Protein AF-A0A6M3KXQ8-F1 (afdb_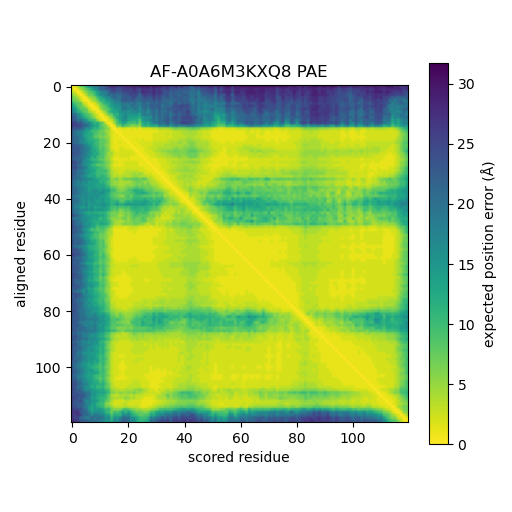monomer)

pLDDT: mean 81.86, std 18.47, range [32.66, 98.31]

Sequence (120 aa):
METRIYEVVVEPGKEICDFCSSRDIEWQYPADDGLIEDTWPPNLIRESIGDWAACEVCSELIETNKRFDLMLRSAESNLKSSPEYTFAMAGFVADEVCKVHKVFWEKKKGSRIKIERRKI

Foldseek 3Di:
DDDDQDDPDDDPPQDAQPQQRHSQWWWKWFWPKDWLAPAPPHPDIDIDHTIGTHHPVLQVCVVVVVLVVSLLNSLVSVCVVDVPDDPVCSVVSSVNSVSVVVRCVVTTDDHIDTDDDDDD

Radius of gyration: 14.88 Å; Cα contacts (8 Å, |Δi|>4): 164; chains: 1; bounding box: 31×31×48 Å

Mean predicted aligned error: 7.61 Å

Nearest PDB structures (foldseek):
  9ewh-assembly4_D  TM=2.946E-01  e=4.053E+00  Severe acute respiratory syndrome coronavirus 2

Organism: NCBI:txid1070528

Structure (mmCIF, N/CA/C/O backbone):
data_AF-A0A6M3KXQ8-F1
#
_entry.id   AF-A0A6M3KXQ8-F1
#
loop_
_atom_site.group_PDB
_atom_site.id
_atom_site.type_symbol
_atom_site.label_atom_id
_atom_site.label_alt_id
_atom_site.label_comp_id
_atom_site.label_asym_id
_atom_site.label_entity_id
_atom_site.label_seq_id
_atom_site.pdbx_PDB_ins_code
_atom_site.Cartn_x
_atom_site.Cartn_y
_atom_site.Cartn_z
_atom_site.occupancy
_atom_site.B_iso_or_equiv
_atom_site.auth_seq_id
_atom_site.auth_comp_id
_atom_site.auth_asym_id
_atom_site.auth_atom_id
_atom_site.pdbx_PDB_model_num
ATOM 1 N N . MET A 1 1 ? -11.877 -16.248 -30.347 1.00 37.34 1 MET A N 1
ATOM 2 C CA . MET A 1 1 ? -10.841 -16.143 -29.301 1.00 37.34 1 MET A CA 1
ATOM 3 C C . MET A 1 1 ? -11.565 -16.201 -27.974 1.00 37.34 1 MET A C 1
ATOM 5 O O . MET A 1 1 ? -12.274 -15.260 -27.660 1.00 37.34 1 MET A O 1
ATOM 9 N N . GLU A 1 2 ? -11.500 -17.332 -27.278 1.00 37.09 2 GLU A N 1
ATOM 10 C CA . GLU A 1 2 ? -12.118 -17.486 -25.956 1.00 37.09 2 GLU A CA 1
ATOM 11 C C . GLU A 1 2 ? -11.191 -16.879 -24.902 1.00 37.09 2 GLU A C 1
ATOM 13 O O . GLU A 1 2 ? -10.046 -17.306 -24.743 1.00 37.09 2 GLU A O 1
ATOM 18 N N . THR A 1 3 ? -11.675 -15.848 -24.217 1.00 32.66 3 THR A N 1
ATOM 19 C CA . THR A 1 3 ? -10.982 -15.192 -23.110 1.00 32.66 3 THR A CA 1
ATOM 20 C C . THR A 1 3 ? -10.963 -16.148 -21.919 1.00 32.66 3 THR A C 1
ATOM 22 O O . THR A 1 3 ? -11.995 -16.388 -21.297 1.00 32.66 3 THR A O 1
ATOM 25 N N . ARG A 1 4 ? -9.800 -16.726 -21.598 1.00 36.75 4 ARG A N 1
ATOM 26 C CA . ARG A 1 4 ? -9.617 -17.445 -20.331 1.00 36.75 4 ARG A CA 1
ATOM 27 C C . ARG A 1 4 ? -9.438 -16.417 -19.222 1.00 36.75 4 ARG A C 1
ATOM 29 O O . ARG A 1 4 ? -8.386 -15.794 -19.118 1.00 36.75 4 ARG A O 1
ATOM 36 N N . ILE A 1 5 ? -10.485 -16.236 -18.428 1.00 42.12 5 ILE A N 1
ATOM 37 C CA . ILE A 1 5 ? -10.435 -15.505 -17.165 1.00 42.12 5 ILE A CA 1
ATOM 38 C C . ILE A 1 5 ? -9.725 -16.432 -16.173 1.00 42.12 5 ILE A C 1
ATOM 40 O O . ILE A 1 5 ? -10.212 -17.526 -15.891 1.00 42.12 5 ILE A O 1
ATOM 44 N N . TYR A 1 6 ? -8.537 -16.044 -15.714 1.00 38.44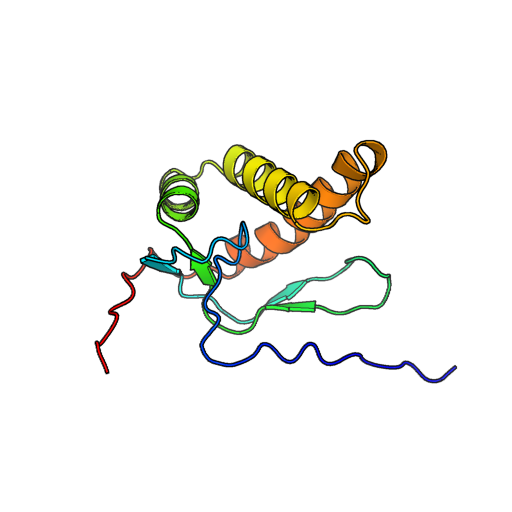 6 TYR A N 1
ATOM 45 C CA . TYR A 1 6 ? -7.839 -16.754 -14.645 1.00 38.44 6 TYR A CA 1
ATOM 46 C C . TYR A 1 6 ? -8.318 -16.178 -13.315 1.00 38.44 6 TYR A C 1
ATOM 48 O O . TYR A 1 6 ? -7.983 -15.049 -12.969 1.00 38.44 6 TYR A O 1
ATOM 56 N N . GLU A 1 7 ? -9.123 -16.945 -12.589 1.00 37.94 7 GLU A N 1
ATOM 57 C CA . GLU A 1 7 ? -9.513 -16.616 -11.222 1.00 37.94 7 GLU A CA 1
ATOM 58 C C . GLU A 1 7 ? -8.307 -16.866 -10.303 1.00 37.94 7 GLU A C 1
ATOM 60 O O . GLU A 1 7 ? -7.844 -17.999 -10.147 1.00 37.94 7 GLU A O 1
ATOM 65 N N . VAL A 1 8 ? -7.736 -15.799 -9.739 1.00 40.25 8 VAL A N 1
ATOM 66 C CA . VAL A 1 8 ? -6.662 -15.907 -8.744 1.00 40.25 8 VAL A CA 1
ATOM 67 C C . VAL A 1 8 ? -7.310 -16.248 -7.405 1.00 40.25 8 VAL A C 1
ATOM 69 O O . VAL A 1 8 ? -7.747 -15.368 -6.670 1.00 40.25 8 VAL A O 1
ATOM 72 N N . VAL A 1 9 ? -7.398 -17.541 -7.093 1.00 36.34 9 VAL A N 1
ATOM 73 C CA . VAL A 1 9 ? -7.907 -18.014 -5.799 1.00 36.34 9 VAL A CA 1
ATOM 74 C C . VAL A 1 9 ? -6.823 -17.807 -4.735 1.00 36.34 9 VAL A C 1
ATOM 76 O O . VAL A 1 9 ? -5.826 -18.530 -4.702 1.00 36.34 9 VAL A O 1
ATOM 79 N N . VAL A 1 10 ? -6.992 -16.804 -3.869 1.00 40.81 10 VAL A N 1
ATOM 80 C CA . VAL A 1 10 ? -6.110 -16.575 -2.712 1.00 40.81 10 VAL A CA 1
ATOM 81 C C . VAL A 1 10 ? -6.524 -17.534 -1.589 1.00 40.81 10 VAL A C 1
ATOM 83 O O . VAL A 1 10 ? -7.664 -17.508 -1.132 1.00 40.81 10 VAL A O 1
ATOM 86 N N . GLU A 1 11 ? -5.623 -18.422 -1.158 1.00 36.31 11 GLU A N 1
ATOM 87 C CA . GLU A 1 11 ? -5.919 -19.394 -0.095 1.00 36.31 11 GLU A CA 1
ATOM 88 C C . GLU A 1 11 ? -6.215 -18.699 1.255 1.00 36.31 11 GLU A C 1
ATOM 90 O O . GLU A 1 11 ? -5.426 -17.848 1.688 1.00 36.31 11 GLU A O 1
ATOM 95 N N . PRO A 1 12 ? -7.289 -19.090 1.974 1.00 35.12 12 PRO A N 1
ATOM 96 C CA . PRO A 1 12 ? -7.597 -18.535 3.287 1.00 35.12 12 PRO A CA 1
ATOM 97 C C . PRO A 1 12 ? -6.466 -18.812 4.291 1.00 35.12 12 PRO A C 1
ATOM 99 O O . PRO A 1 12 ? -5.985 -19.939 4.406 1.00 35.12 12 PRO A O 1
ATOM 102 N N . GLY A 1 13 ? -6.044 -17.784 5.035 1.00 42.50 13 GLY A N 1
ATOM 103 C CA . GLY A 1 13 ? -4.977 -17.873 6.046 1.00 42.50 13 GLY A CA 1
ATOM 104 C C . GLY A 1 13 ? -3.591 -17.408 5.582 1.00 42.50 13 GLY A C 1
ATOM 105 O O . GLY A 1 13 ? -2.649 -17.412 6.375 1.00 42.50 13 GLY A O 1
ATOM 106 N N . LYS A 1 14 ? -3.451 -16.964 4.328 1.00 51.66 14 LYS A N 1
ATOM 107 C CA . LYS A 1 14 ? -2.277 -16.220 3.847 1.00 51.66 14 LYS A CA 1
ATOM 108 C C . LYS A 1 14 ? -2.581 -14.728 3.806 1.00 51.66 14 LYS A C 1
ATOM 110 O O . LYS A 1 14 ? -2.622 -14.123 2.742 1.00 51.66 14 LYS A O 1
ATOM 115 N N . GLU A 1 15 ? -2.771 -14.129 4.973 1.00 73.69 15 GLU A N 1
ATOM 116 C CA . GLU A 1 15 ? -2.737 -12.676 5.071 1.00 73.69 15 GLU A CA 1
ATOM 117 C C . GLU A 1 15 ? -1.279 -12.254 4.800 1.00 73.69 15 GLU A C 1
ATOM 119 O O . GLU A 1 15 ? -0.402 -12.398 5.655 1.00 73.69 15 GLU A O 1
ATOM 124 N N . ILE A 1 16 ? -0.998 -11.757 3.588 1.00 89.62 16 ILE A N 1
ATOM 125 C CA . ILE A 1 16 ? 0.228 -11.008 3.260 1.00 89.62 16 ILE A CA 1
ATOM 126 C C . ILE A 1 16 ? -0.079 -9.518 3.083 1.00 89.62 16 ILE A C 1
ATOM 128 O O . ILE A 1 16 ? -1.180 -9.145 2.707 1.00 89.62 16 ILE A O 1
ATOM 132 N N . CYS A 1 17 ? 0.886 -8.658 3.387 1.00 93.00 17 CYS A N 1
ATOM 133 C CA . CYS A 1 17 ? 0.766 -7.217 3.207 1.00 93.00 17 CYS A CA 1
ATOM 134 C C . CYS A 1 17 ? 0.484 -6.905 1.730 1.00 93.00 17 CYS A C 1
ATOM 136 O O . CYS A 1 17 ? 1.310 -7.246 0.882 1.00 93.00 17 CYS A O 1
ATOM 138 N N . ASP A 1 18 ? -0.605 -6.202 1.425 1.00 93.25 18 ASP A N 1
ATOM 139 C CA . ASP A 1 18 ? -1.015 -5.893 0.044 1.00 93.25 18 ASP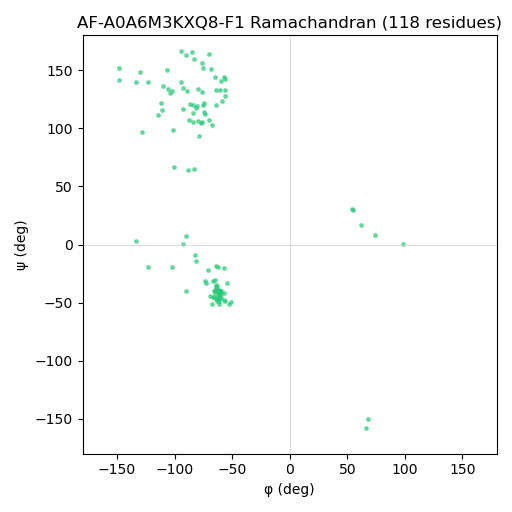 A CA 1
ATOM 140 C C . ASP A 1 18 ? -0.017 -4.995 -0.693 1.00 93.25 18 ASP A C 1
ATOM 142 O O . ASP A 1 18 ? 0.026 -4.941 -1.919 1.00 93.25 18 ASP A O 1
ATOM 146 N N . PHE A 1 19 ? 0.839 -4.307 0.059 1.00 94.94 19 PHE A N 1
ATOM 147 C CA . PHE A 1 19 ? 1.827 -3.387 -0.489 1.00 94.94 19 PHE A CA 1
ATOM 148 C C . PHE A 1 19 ? 3.147 -4.080 -0.802 1.00 94.94 19 PHE A C 1
ATOM 150 O O . PHE A 1 19 ? 3.789 -3.764 -1.792 1.00 94.94 19 PHE A O 1
ATOM 157 N N . CYS A 1 20 ? 3.615 -4.998 0.042 1.00 94.75 20 CYS A N 1
ATOM 158 C CA . CYS A 1 20 ? 4.962 -5.562 -0.109 1.00 94.75 20 CYS A CA 1
ATOM 159 C C . CYS A 1 20 ? 5.034 -7.075 0.004 1.00 94.75 20 CYS A C 1
ATOM 161 O O . CYS A 1 20 ? 6.135 -7.620 0.060 1.00 94.75 20 CYS A O 1
ATOM 163 N N . SER A 1 21 ? 3.897 -7.739 0.159 1.00 92.31 21 SER A N 1
ATOM 164 C CA . SER A 1 21 ? 3.792 -9.191 0.272 1.00 92.31 21 SER 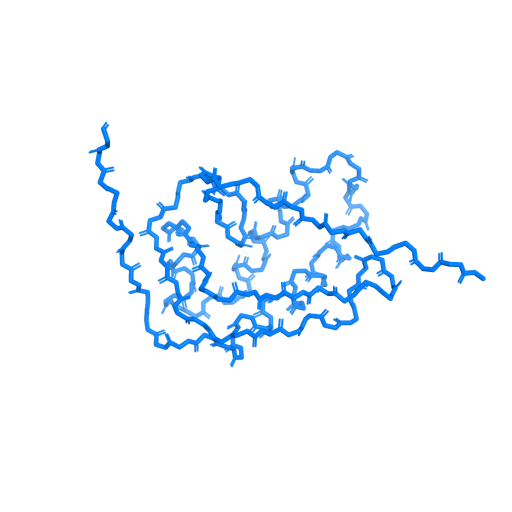A CA 1
ATOM 165 C C . SER A 1 21 ? 4.512 -9.796 1.490 1.00 92.31 21 SER A C 1
ATOM 167 O O . SER A 1 21 ? 4.740 -11.003 1.543 1.00 92.31 21 SER A O 1
ATOM 169 N N . SER A 1 22 ? 4.855 -8.981 2.501 1.00 91.19 22 SER A N 1
ATOM 170 C CA . SER A 1 22 ? 5.358 -9.476 3.793 1.00 91.19 22 SER A CA 1
ATOM 171 C C . SER A 1 22 ? 4.274 -10.277 4.512 1.00 91.19 22 SER A C 1
ATOM 173 O O . SER A 1 22 ? 3.110 -9.897 4.467 1.00 91.19 22 SER A O 1
ATOM 175 N N . ARG A 1 23 ? 4.652 -11.336 5.231 1.00 90.12 23 ARG A N 1
ATOM 176 C CA . ARG A 1 23 ? 3.729 -12.139 6.058 1.00 90.12 23 ARG A CA 1
ATOM 177 C C . ARG A 1 23 ? 3.466 -11.533 7.442 1.00 90.12 23 ARG A C 1
ATOM 179 O O . ARG A 1 23 ? 2.584 -11.988 8.167 1.00 90.12 23 ARG A O 1
ATOM 186 N N . ASP A 1 24 ? 4.215 -10.499 7.811 1.00 90.06 24 ASP A N 1
ATOM 187 C CA . ASP A 1 24 ? 4.131 -9.862 9.126 1.00 90.06 24 ASP A CA 1
ATOM 188 C C . ASP A 1 24 ? 3.073 -8.751 9.135 1.00 90.06 24 ASP A C 1
ATOM 190 O O . ASP A 1 24 ? 3.392 -7.568 9.253 1.00 90.06 24 ASP A O 1
ATOM 194 N N . ILE A 1 25 ? 1.801 -9.115 8.941 1.00 91.62 25 ILE A N 1
ATOM 195 C CA . ILE A 1 25 ? 0.706 -8.136 8.974 1.00 91.62 25 ILE A CA 1
ATOM 196 C C . ILE A 1 25 ? 0.310 -7.793 10.405 1.00 91.62 25 ILE A C 1
ATOM 198 O O . ILE A 1 25 ? 0.079 -8.687 11.224 1.00 91.62 25 ILE A O 1
ATOM 202 N N . GLU A 1 26 ? 0.151 -6.499 10.666 1.00 92.19 26 GLU A N 1
ATOM 203 C CA . GLU A 1 26 ? -0.359 -5.973 11.933 1.00 92.19 26 GLU A CA 1
ATOM 204 C C . GLU A 1 26 ? -1.600 -5.089 11.775 1.00 92.19 26 GLU A C 1
ATOM 206 O O . GLU A 1 26 ? -2.339 -4.894 12.743 1.00 92.19 26 GLU A O 1
ATOM 211 N N . TRP A 1 27 ? -1.844 -4.564 10.572 1.00 93.00 27 TRP A N 1
ATOM 212 C CA . TRP A 1 27 ? -2.834 -3.523 10.330 1.00 93.00 27 TRP A CA 1
ATOM 213 C C . TRP A 1 27 ? -3.761 -3.867 9.180 1.00 93.00 27 TRP A C 1
ATOM 215 O O . TRP A 1 27 ? -3.351 -4.475 8.195 1.00 93.00 27 TRP A O 1
ATOM 225 N N . GLN A 1 28 ? -4.991 -3.390 9.299 1.00 93.50 28 GLN A N 1
ATOM 226 C CA . GLN A 1 28 ? -6.012 -3.426 8.271 1.00 93.50 28 GLN A CA 1
ATOM 227 C C . GLN A 1 28 ? -6.493 -2.002 7.988 1.00 93.50 28 GLN A C 1
ATOM 229 O O . GLN A 1 28 ? -6.651 -1.184 8.897 1.00 93.50 28 GLN A O 1
ATOM 234 N N . TYR A 1 29 ? -6.718 -1.703 6.720 1.00 93.31 29 TYR A N 1
ATOM 235 C CA . TYR A 1 29 ? -7.245 -0.447 6.226 1.00 93.31 29 TYR A CA 1
ATOM 236 C C . TYR A 1 29 ? -8.613 -0.699 5.611 1.00 93.31 29 TYR A C 1
ATOM 238 O O . TYR A 1 29 ? -8.673 -1.321 4.549 1.00 93.31 29 TYR A O 1
ATOM 246 N N . PRO A 1 30 ? -9.690 -0.193 6.234 1.00 91.75 30 PRO A N 1
ATOM 247 C CA . PRO A 1 30 ? -11.008 -0.266 5.635 1.00 91.75 30 PRO A CA 1
ATOM 248 C C . PRO A 1 30 ? -11.003 0.380 4.253 1.00 91.75 30 PRO A C 1
ATOM 250 O O . PRO A 1 30 ? -10.471 1.484 4.099 1.00 91.75 30 PRO A O 1
ATOM 253 N N . ALA A 1 31 ? -11.573 -0.278 3.252 1.00 91.06 31 ALA A N 1
ATOM 254 C CA . ALA A 1 31 ? -11.657 0.267 1.900 1.00 91.06 31 ALA A CA 1
ATOM 255 C C . ALA A 1 31 ? -12.927 -0.207 1.185 1.00 91.06 31 ALA A C 1
ATOM 257 O O . ALA A 1 31 ? -13.478 -1.258 1.498 1.00 91.06 31 ALA A O 1
ATOM 258 N N . ASP A 1 32 ? -13.417 0.605 0.248 1.00 89.69 32 ASP A N 1
ATOM 259 C CA . ASP A 1 32 ? -14.408 0.133 -0.724 1.00 89.69 32 ASP A CA 1
ATOM 260 C C . ASP A 1 32 ? -13.754 -0.719 -1.810 1.00 89.69 32 ASP A C 1
ATOM 262 O O . ASP A 1 32 ? -12.591 -0.512 -2.164 1.00 89.69 32 ASP A O 1
ATOM 266 N N . ASP A 1 33 ? -14.554 -1.583 -2.430 1.00 87.56 33 ASP A N 1
ATOM 267 C CA . ASP A 1 33 ? -14.138 -2.300 -3.627 1.00 87.56 33 ASP A CA 1
ATOM 268 C C . ASP A 1 33 ? -13.726 -1.320 -4.741 1.00 87.56 33 ASP A C 1
ATOM 270 O O . ASP A 1 33 ? -14.290 -0.223 -4.924 1.00 87.56 33 ASP A O 1
ATOM 274 N N . GLY A 1 34 ? -12.716 -1.714 -5.511 1.00 83.81 34 GLY A N 1
ATOM 275 C CA . GLY A 1 34 ? -12.126 -0.880 -6.548 1.00 83.81 34 GLY A CA 1
ATOM 276 C C . GLY A 1 34 ? -11.606 -1.685 -7.726 1.00 83.81 34 GLY A C 1
ATOM 277 O O . GLY A 1 34 ? -11.014 -2.747 -7.557 1.00 83.81 34 GLY A O 1
ATOM 278 N N . LEU A 1 35 ? -11.799 -1.145 -8.926 1.00 84.44 35 LEU A N 1
ATOM 279 C CA . LEU A 1 35 ? -11.243 -1.695 -10.156 1.00 84.44 35 LEU A CA 1
ATOM 280 C C . LEU A 1 35 ? -9.867 -1.088 -10.407 1.00 84.44 35 LEU A C 1
ATOM 282 O O . LEU A 1 35 ? -9.695 0.129 -10.343 1.00 84.44 35 LEU A O 1
ATOM 286 N N . ILE A 1 36 ? -8.898 -1.944 -10.708 1.00 83.75 36 ILE A N 1
ATOM 287 C CA . ILE A 1 36 ? -7.570 -1.559 -11.167 1.00 83.75 36 ILE A CA 1
ATOM 288 C C . ILE A 1 36 ? -7.560 -1.763 -12.681 1.00 83.75 36 ILE A C 1
ATOM 290 O O . ILE A 1 36 ? -7.443 -2.882 -13.188 1.00 83.75 36 ILE A O 1
ATOM 294 N N . GLU A 1 37 ? -7.758 -0.660 -13.392 1.00 79.56 37 GLU A N 1
ATOM 295 C CA . GLU A 1 37 ? -7.765 -0.607 -14.852 1.00 79.56 37 GLU A CA 1
ATOM 296 C C . GLU A 1 37 ? -6.340 -0.463 -15.407 1.00 79.56 37 GLU A C 1
ATOM 298 O O . GLU A 1 37 ? -5.394 -0.156 -14.676 1.00 79.56 37 GLU A O 1
ATOM 303 N N . ASP A 1 38 ? -6.186 -0.702 -16.712 1.00 79.50 38 ASP A N 1
ATOM 304 C CA . ASP A 1 38 ? -4.926 -0.535 -17.451 1.00 79.50 38 ASP A CA 1
ATOM 305 C C . ASP A 1 38 ? -3.724 -1.305 -16.873 1.00 79.50 38 ASP A C 1
ATOM 307 O O . ASP A 1 38 ? -2.571 -0.883 -17.013 1.00 79.50 38 ASP A O 1
ATOM 311 N N . THR A 1 39 ? -3.986 -2.446 -16.229 1.00 76.44 39 THR A N 1
ATOM 312 C CA . THR A 1 39 ? -2.937 -3.332 -15.705 1.00 76.44 39 THR A CA 1
ATOM 313 C C . THR A 1 39 ? -2.386 -4.263 -16.775 1.00 76.44 39 THR A C 1
ATOM 315 O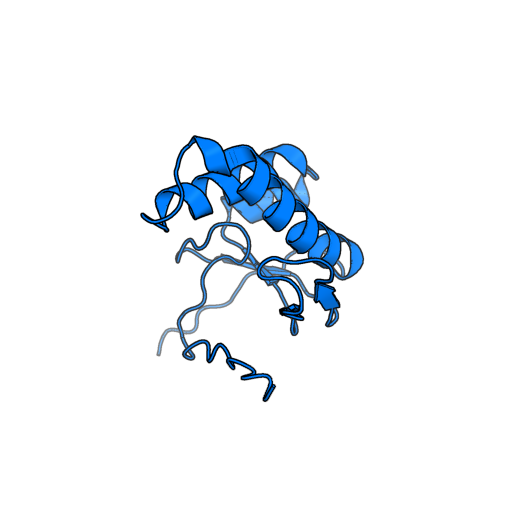 O . THR A 1 39 ? -3.008 -4.518 -17.812 1.00 76.44 39 THR A O 1
ATOM 318 N N . TRP A 1 40 ? -1.191 -4.779 -16.519 1.00 73.00 40 TRP A N 1
ATOM 319 C CA . TRP A 1 40 ? -0.591 -5.829 -17.320 1.00 73.00 40 TRP A CA 1
ATOM 320 C C . TRP A 1 40 ? -0.867 -7.215 -16.719 1.00 73.00 40 TRP A C 1
ATOM 322 O O . TRP A 1 40 ? -0.729 -7.399 -15.507 1.00 73.00 40 TRP A O 1
ATOM 332 N N . PRO A 1 41 ? -1.154 -8.234 -17.550 1.00 72.69 41 PRO A N 1
ATOM 333 C CA . PRO A 1 41 ? -1.309 -8.190 -19.007 1.00 72.69 41 PRO A CA 1
ATOM 334 C C . PRO A 1 41 ? -2.563 -7.417 -19.460 1.00 72.69 41 PRO A C 1
ATOM 336 O O . PRO A 1 41 ? -3.564 -7.407 -18.745 1.00 72.69 41 PRO A O 1
ATOM 339 N N . PRO A 1 42 ? -2.540 -6.793 -20.655 1.00 66.19 42 PRO A N 1
ATOM 340 C CA . PRO A 1 42 ? -3.651 -5.984 -21.141 1.00 66.19 42 PRO A CA 1
ATOM 341 C C . PRO A 1 42 ? -4.921 -6.832 -21.241 1.00 66.19 42 PRO A C 1
ATOM 343 O O . PRO A 1 42 ? -4.878 -7.979 -21.693 1.00 66.19 42 PRO A O 1
ATOM 346 N N . ASN A 1 43 ? -6.056 -6.232 -20.876 1.00 67.38 43 ASN A N 1
ATOM 347 C CA . ASN A 1 43 ? -7.372 -6.872 -20.727 1.00 67.38 43 ASN A CA 1
ATOM 348 C C . ASN A 1 43 ? -7.540 -7.754 -19.477 1.00 67.38 43 ASN A C 1
ATOM 350 O O . ASN A 1 43 ? -8.567 -8.422 -19.352 1.00 67.38 43 ASN A O 1
ATOM 354 N N . LEU A 1 44 ? -6.583 -7.751 -18.544 1.00 71.50 44 LEU A N 1
ATOM 355 C CA . LEU A 1 44 ? -6.831 -8.238 -17.193 1.00 71.50 44 LEU A CA 1
ATOM 356 C C . LEU A 1 44 ? -7.461 -7.111 -16.369 1.00 71.50 44 LEU A C 1
ATOM 358 O O . LEU A 1 44 ? -6.825 -6.095 -16.094 1.00 71.50 44 LEU A O 1
ATOM 362 N N . ILE A 1 45 ? -8.719 -7.298 -15.977 1.00 68.81 45 ILE A N 1
ATOM 363 C CA . ILE A 1 45 ? -9.349 -6.467 -14.953 1.00 68.81 45 ILE A CA 1
ATOM 364 C C . ILE A 1 45 ? -8.943 -7.061 -13.610 1.00 68.81 45 ILE A C 1
ATOM 366 O O . ILE A 1 45 ? -9.212 -8.234 -13.345 1.00 68.81 45 ILE A O 1
ATOM 370 N N . ARG A 1 46 ? -8.265 -6.269 -12.779 1.00 75.88 46 ARG A N 1
ATOM 371 C CA . ARG A 1 46 ? -7.971 -6.651 -11.397 1.00 75.88 46 ARG A CA 1
ATOM 372 C C . ARG A 1 46 ? -8.938 -5.922 -10.481 1.00 75.88 46 ARG A C 1
ATOM 374 O O . ARG A 1 46 ? -9.111 -4.714 -10.596 1.00 75.88 46 ARG A O 1
ATOM 381 N N . GLU A 1 47 ? -9.544 -6.657 -9.565 1.00 77.06 47 GLU A N 1
ATOM 382 C CA . GLU A 1 47 ? -10.411 -6.104 -8.532 1.00 77.06 47 GLU A CA 1
ATOM 383 C C . GLU A 1 47 ? -9.682 -6.126 -7.191 1.00 77.06 47 GLU A C 1
ATOM 385 O O . GLU A 1 47 ? -9.047 -7.112 -6.818 1.00 77.06 47 GLU A O 1
ATOM 390 N N . SER A 1 48 ? -9.759 -5.007 -6.482 1.00 78.12 48 SER A N 1
ATOM 391 C CA . SER A 1 48 ? -9.479 -4.911 -5.058 1.00 78.12 48 SER A CA 1
ATOM 392 C C . SER A 1 48 ? -10.800 -5.103 -4.334 1.00 78.12 48 SER A C 1
ATOM 394 O O . SER A 1 48 ? -11.686 -4.262 -4.488 1.00 78.12 48 SER A O 1
ATOM 396 N N . ILE A 1 49 ? -10.918 -6.166 -3.543 1.00 77.88 49 ILE A N 1
ATOM 397 C CA . ILE A 1 49 ? -12.140 -6.486 -2.802 1.00 77.88 49 ILE A CA 1
ATOM 398 C C . ILE A 1 49 ? -11.876 -6.300 -1.311 1.00 77.88 49 ILE A C 1
ATOM 400 O O . ILE A 1 49 ? -10.998 -6.952 -0.749 1.00 77.88 49 ILE A O 1
ATOM 404 N N . GLY A 1 50 ? -12.668 -5.437 -0.683 1.00 82.88 50 GLY A N 1
ATOM 405 C CA . GLY A 1 50 ? -12.643 -5.175 0.747 1.00 82.88 50 GLY A CA 1
ATOM 406 C C . GLY A 1 50 ? -11.379 -4.479 1.251 1.00 82.88 50 GLY A C 1
ATOM 407 O O . GLY A 1 50 ? -10.756 -3.655 0.577 1.00 82.88 50 GLY A O 1
ATOM 408 N N . ASP A 1 51 ? -11.049 -4.787 2.501 1.00 88.81 51 ASP A N 1
ATOM 409 C CA . ASP A 1 51 ? -10.018 -4.106 3.272 1.00 88.81 51 ASP A CA 1
ATOM 410 C C . ASP A 1 51 ? -8.598 -4.498 2.851 1.00 88.81 51 ASP A C 1
ATOM 412 O O . ASP A 1 51 ? -8.338 -5.626 2.443 1.00 88.81 51 ASP A O 1
ATOM 416 N N . TRP A 1 52 ? -7.656 -3.575 3.052 1.00 92.69 52 TRP A N 1
ATOM 417 C CA . TRP A 1 52 ? -6.247 -3.767 2.710 1.00 92.69 52 TRP A CA 1
ATOM 418 C C . TRP A 1 52 ? -5.406 -4.037 3.950 1.00 92.69 52 TRP A C 1
ATOM 420 O O . TRP A 1 52 ? -5.427 -3.286 4.924 1.00 92.69 52 TRP A O 1
ATOM 430 N N . ALA A 1 53 ? -4.599 -5.076 3.903 1.00 93.69 53 ALA A N 1
ATOM 431 C CA . ALA A 1 53 ? -3.716 -5.515 4.952 1.00 93.69 53 ALA A CA 1
ATOM 432 C C . ALA A 1 53 ? -2.308 -4.903 4.797 1.00 93.69 53 ALA A C 1
ATOM 434 O O . ALA A 1 53 ? -1.705 -4.889 3.722 1.00 93.69 53 ALA A O 1
ATOM 435 N N . ALA A 1 54 ? -1.735 -4.407 5.895 1.00 95.00 54 ALA A N 1
ATOM 436 C CA . ALA A 1 54 ? -0.410 -3.794 5.922 1.00 95.00 54 ALA A CA 1
ATOM 437 C C . ALA A 1 54 ? 0.454 -4.309 7.084 1.00 95.00 54 ALA A C 1
ATOM 439 O O . ALA A 1 54 ? 0.008 -4.453 8.225 1.00 95.00 54 ALA A O 1
ATOM 440 N N . CYS A 1 55 ? 1.741 -4.533 6.811 1.00 96.12 55 CYS A N 1
ATOM 441 C CA . CYS A 1 55 ? 2.742 -4.642 7.874 1.00 96.12 55 CYS A CA 1
ATOM 442 C C . CYS A 1 55 ? 2.989 -3.272 8.528 1.00 96.12 55 CYS A C 1
ATOM 444 O O . CYS A 1 55 ? 2.656 -2.243 7.932 1.00 96.12 55 CYS A O 1
ATOM 446 N N . GLU A 1 56 ? 3.612 -3.240 9.713 1.00 96.81 56 GLU A N 1
ATOM 447 C CA . GLU A 1 56 ? 3.905 -1.981 10.424 1.00 96.81 56 GLU A CA 1
ATOM 448 C C . GLU A 1 56 ? 4.623 -0.969 9.523 1.00 96.81 56 GLU A C 1
ATOM 450 O O . GLU A 1 56 ? 4.149 0.149 9.369 1.00 96.81 56 GLU A O 1
ATOM 455 N N . VAL A 1 57 ? 5.687 -1.381 8.824 1.00 98.00 57 VAL A N 1
ATOM 456 C CA . VAL A 1 57 ? 6.483 -0.474 7.976 1.00 98.00 57 VAL A CA 1
ATOM 457 C C . VAL A 1 57 ? 5.645 0.169 6.868 1.00 98.00 57 VAL A C 1
ATOM 459 O O . VAL A 1 57 ? 5.732 1.371 6.637 1.00 98.00 57 VAL A O 1
ATOM 462 N N . CYS A 1 58 ? 4.821 -0.611 6.162 1.00 97.88 58 CYS A N 1
ATOM 463 C CA . CYS A 1 58 ? 3.932 -0.053 5.139 1.00 97.88 58 CYS A CA 1
ATOM 464 C C . CYS A 1 58 ? 2.882 0.863 5.757 1.00 97.88 58 CYS A C 1
ATOM 466 O O . CYS A 1 58 ? 2.588 1.920 5.206 1.00 97.88 58 CYS A O 1
ATOM 468 N N . SER A 1 59 ? 2.345 0.472 6.908 1.00 97.50 59 SER A N 1
ATOM 469 C CA . SER A 1 59 ? 1.345 1.251 7.614 1.00 97.50 59 SER A CA 1
ATOM 470 C C . SER A 1 59 ? 1.892 2.596 8.103 1.00 97.50 59 SER A C 1
ATOM 472 O O . SER A 1 59 ? 1.239 3.614 7.907 1.00 97.50 59 SER A O 1
ATOM 474 N N . GLU A 1 60 ? 3.114 2.654 8.630 1.00 98.12 60 GLU A N 1
ATOM 475 C CA . GLU A 1 60 ? 3.768 3.915 9.002 1.00 98.12 60 GLU A CA 1
ATOM 476 C C . GLU A 1 60 ? 3.932 4.855 7.802 1.00 98.12 60 GLU A C 1
ATOM 478 O O . GLU A 1 60 ? 3.662 6.055 7.904 1.00 98.12 60 GLU A O 1
ATOM 483 N N . LEU A 1 61 ? 4.331 4.325 6.639 1.00 98.31 61 LEU A N 1
ATOM 484 C CA . LEU A 1 61 ? 4.428 5.113 5.406 1.00 98.31 61 LEU A CA 1
ATOM 485 C C . LEU A 1 61 ? 3.057 5.641 4.962 1.00 98.31 61 LEU A C 1
ATOM 487 O O . LEU A 1 61 ? 2.963 6.769 4.478 1.00 98.31 61 LEU A O 1
ATOM 491 N N . ILE A 1 62 ? 1.993 4.859 5.159 1.00 97.75 62 ILE A N 1
ATOM 492 C CA . ILE A 1 62 ? 0.617 5.271 4.864 1.00 97.75 62 ILE A CA 1
ATOM 493 C C . ILE A 1 62 ? 0.164 6.382 5.821 1.00 97.75 62 ILE A C 1
ATOM 495 O O . ILE A 1 62 ? -0.287 7.430 5.357 1.00 97.75 62 ILE A O 1
ATOM 499 N N . GLU A 1 63 ? 0.318 6.199 7.136 1.00 97.25 63 GLU A N 1
ATOM 500 C CA . GLU A 1 63 ? -0.112 7.178 8.149 1.00 97.25 63 GLU A CA 1
ATOM 501 C C . GLU A 1 63 ? 0.676 8.492 8.067 1.00 97.25 63 GLU A C 1
ATOM 503 O O . GLU A 1 63 ? 0.137 9.562 8.342 1.00 97.25 63 GLU A O 1
ATOM 508 N N . THR A 1 64 ? 1.937 8.438 7.632 1.00 97.00 64 THR A N 1
ATOM 509 C CA . THR A 1 64 ? 2.771 9.632 7.410 1.00 97.00 64 THR A CA 1
ATOM 510 C C . THR A 1 64 ? 2.664 10.200 5.989 1.00 97.00 64 THR A C 1
ATOM 512 O O . THR A 1 64 ? 3.389 11.132 5.643 1.00 97.00 64 THR A O 1
ATOM 515 N N . ASN A 1 65 ? 1.750 9.670 5.164 1.00 96.19 65 ASN A N 1
ATOM 516 C CA . ASN A 1 65 ? 1.497 10.083 3.778 1.00 96.19 65 ASN A CA 1
ATOM 517 C C . ASN A 1 65 ? 2.753 10.067 2.873 1.00 96.19 65 ASN A C 1
ATOM 519 O O . ASN A 1 65 ? 2.860 10.826 1.906 1.00 96.19 65 ASN A O 1
ATOM 523 N N . LYS A 1 66 ? 3.705 9.169 3.147 1.00 97.88 66 LYS A N 1
ATOM 524 C CA . LYS A 1 66 ? 4.932 8.960 2.363 1.00 97.88 66 LYS A CA 1
ATOM 525 C C . LYS A 1 66 ? 4.675 8.044 1.164 1.00 97.88 66 LYS A C 1
ATOM 527 O O . LYS A 1 66 ? 5.190 6.931 1.066 1.00 97.88 66 LYS A O 1
ATOM 532 N N . ARG A 1 67 ? 3.846 8.516 0.230 1.00 96.81 67 ARG A N 1
ATOM 533 C CA . ARG A 1 67 ? 3.357 7.720 -0.914 1.00 96.81 67 ARG A CA 1
ATOM 534 C C . ARG A 1 67 ? 4.469 7.212 -1.834 1.00 96.81 67 ARG A C 1
ATOM 536 O O . ARG A 1 67 ? 4.399 6.078 -2.298 1.00 96.81 67 ARG A O 1
ATOM 543 N N . PHE A 1 68 ? 5.477 8.044 -2.094 1.00 96.31 68 PHE A N 1
ATOM 544 C CA . PHE A 1 68 ? 6.600 7.682 -2.961 1.00 96.31 68 PHE A CA 1
ATOM 545 C C . PHE A 1 68 ? 7.462 6.576 -2.340 1.00 96.31 68 PHE A C 1
ATOM 547 O O . PHE A 1 68 ? 7.744 5.579 -2.998 1.00 96.31 68 PHE A O 1
ATOM 554 N N . ASP A 1 69 ? 7.788 6.699 -1.053 1.00 97.69 69 ASP A N 1
ATOM 555 C CA . ASP A 1 69 ? 8.558 5.687 -0.323 1.00 97.69 69 ASP A CA 1
ATOM 556 C C . ASP A 1 69 ? 7.801 4.350 -0.254 1.00 97.69 69 ASP A C 1
ATOM 558 O O . ASP A 1 69 ? 8.393 3.283 -0.422 1.00 97.69 69 ASP A O 1
ATOM 562 N N . LEU A 1 70 ? 6.474 4.397 -0.066 1.00 98.00 70 LEU A N 1
ATOM 563 C CA . LEU A 1 70 ? 5.619 3.208 -0.099 1.00 98.00 70 LEU A CA 1
ATOM 564 C C . LEU A 1 70 ? 5.651 2.523 -1.473 1.00 98.00 70 LEU A C 1
ATOM 566 O O . LEU A 1 70 ? 5.766 1.299 -1.541 1.00 98.00 70 LEU A O 1
ATOM 570 N N . MET A 1 71 ? 5.568 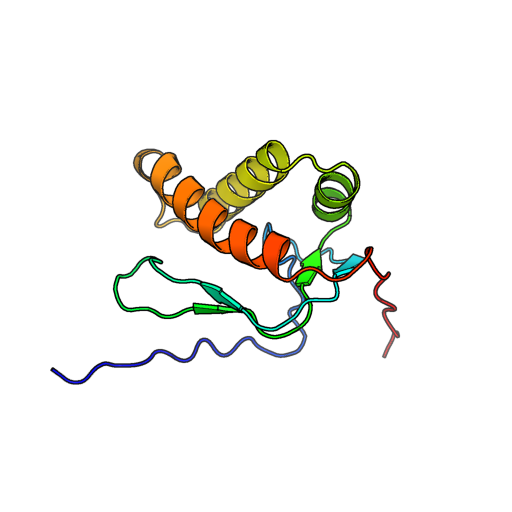3.302 -2.556 1.00 96.50 71 MET A N 1
ATOM 571 C CA . MET A 1 71 ? 5.659 2.805 -3.932 1.00 96.50 71 MET A CA 1
ATOM 572 C C . MET A 1 71 ? 7.009 2.138 -4.196 1.00 96.50 71 MET A C 1
ATOM 574 O O . MET A 1 71 ? 7.032 0.986 -4.625 1.00 96.50 71 MET A O 1
ATOM 578 N N . LEU A 1 72 ? 8.121 2.807 -3.874 1.00 95.75 72 LEU A N 1
ATOM 579 C CA . LEU A 1 72 ? 9.460 2.246 -4.071 1.00 95.75 72 LEU A CA 1
ATOM 580 C C . LEU A 1 72 ? 9.622 0.922 -3.328 1.00 95.75 72 LEU A C 1
ATOM 582 O O . LEU A 1 72 ? 10.036 -0.078 -3.910 1.00 95.75 72 LEU A O 1
ATOM 586 N N . ARG A 1 73 ? 9.221 0.893 -2.054 1.00 96.44 73 ARG A N 1
ATOM 587 C CA . ARG A 1 73 ? 9.305 -0.311 -1.230 1.00 96.44 73 ARG A CA 1
ATOM 588 C C . ARG A 1 73 ? 8.465 -1.459 -1.797 1.00 96.44 73 ARG A C 1
ATOM 590 O O . ARG A 1 73 ? 8.898 -2.610 -1.765 1.00 96.44 73 ARG A O 1
ATOM 597 N N . SER A 1 74 ? 7.267 -1.159 -2.293 1.00 95.44 74 SER A N 1
ATOM 598 C CA . SER A 1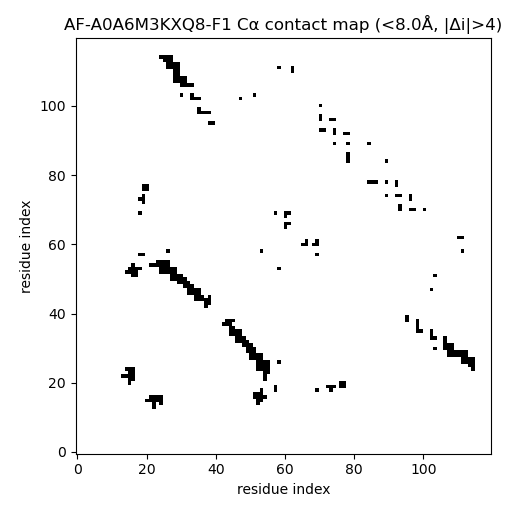 74 ? 6.395 -2.138 -2.941 1.00 95.44 74 SER A CA 1
ATOM 599 C C . SER A 1 74 ? 7.025 -2.697 -4.221 1.00 95.44 74 SER A C 1
ATOM 601 O O . SER A 1 74 ? 7.131 -3.918 -4.367 1.00 95.44 74 SER A O 1
ATOM 603 N N . ALA A 1 75 ? 7.524 -1.827 -5.102 1.00 93.44 75 ALA A N 1
ATOM 604 C CA . ALA A 1 75 ? 8.166 -2.220 -6.353 1.00 93.44 75 ALA A CA 1
ATOM 605 C C . ALA A 1 75 ? 9.423 -3.068 -6.110 1.00 93.44 75 ALA A C 1
ATOM 607 O O . ALA A 1 75 ? 9.590 -4.121 -6.722 1.00 93.44 75 ALA A O 1
ATOM 608 N N . GLU A 1 76 ? 10.272 -2.674 -5.158 1.00 92.88 76 GLU A N 1
ATOM 609 C CA . GLU A 1 76 ? 11.445 -3.459 -4.769 1.00 92.88 76 GLU A CA 1
ATOM 610 C C . GLU A 1 76 ? 11.077 -4.851 -4.254 1.00 92.88 76 GLU A C 1
ATOM 612 O O . GLU A 1 76 ? 11.783 -5.817 -4.546 1.00 92.88 76 GLU A O 1
ATOM 617 N N . SER A 1 77 ? 9.995 -4.963 -3.478 1.00 91.56 77 SER A N 1
ATOM 618 C CA . SER A 1 77 ? 9.538 -6.259 -2.976 1.00 91.56 77 SER A CA 1
ATOM 619 C C . SER A 1 77 ? 9.061 -7.160 -4.115 1.00 91.56 77 SER A C 1
ATOM 621 O O . SER A 1 77 ? 9.493 -8.307 -4.199 1.00 91.56 77 SER A O 1
ATOM 623 N N . ASN A 1 78 ? 8.262 -6.614 -5.041 1.00 86.00 78 ASN A N 1
ATOM 624 C CA . ASN A 1 78 ? 7.765 -7.331 -6.221 1.00 86.00 78 ASN A CA 1
ATOM 625 C C . ASN A 1 78 ? 8.901 -7.823 -7.134 1.00 86.00 78 ASN A C 1
ATOM 627 O O . ASN A 1 78 ? 8.858 -8.951 -7.626 1.00 86.00 78 ASN A O 1
ATOM 631 N N . LEU A 1 79 ? 9.939 -7.003 -7.333 1.00 87.81 79 LEU A N 1
ATOM 632 C CA . LEU A 1 79 ? 11.131 -7.388 -8.095 1.00 87.81 79 LEU A CA 1
ATOM 633 C C . LEU A 1 79 ? 11.912 -8.517 -7.409 1.00 87.81 79 LEU A C 1
ATOM 635 O O . LEU A 1 79 ? 12.416 -9.413 -8.076 1.00 87.81 79 LEU A O 1
ATOM 639 N N . LYS A 1 80 ? 12.016 -8.493 -6.074 1.00 87.19 80 LYS A N 1
ATOM 640 C CA . LYS A 1 80 ? 12.729 -9.526 -5.304 1.00 87.19 80 LYS A CA 1
ATOM 641 C C . LYS A 1 80 ? 11.965 -10.849 -5.244 1.00 87.19 80 LYS A C 1
ATOM 643 O O . LYS A 1 80 ? 12.598 -11.899 -5.177 1.00 87.19 80 LYS A O 1
ATOM 648 N N . SER A 1 81 ? 10.633 -10.808 -5.223 1.00 81.38 81 SER A N 1
ATOM 649 C CA . SER A 1 81 ? 9.792 -12.001 -5.079 1.00 81.38 81 SER A CA 1
ATOM 650 C C . SER A 1 81 ? 9.582 -12.778 -6.377 1.00 81.38 81 SER A C 1
ATOM 652 O O . SER A 1 81 ? 9.118 -13.914 -6.313 1.00 81.38 81 SER A O 1
ATOM 654 N N . SER A 1 82 ? 9.908 -12.183 -7.526 1.00 76.44 82 SER A N 1
ATOM 655 C CA . SER A 1 82 ? 9.523 -12.701 -8.841 1.00 76.44 82 SER A CA 1
ATOM 656 C C . SER A 1 82 ? 10.768 -12.801 -9.737 1.00 76.44 82 SER A C 1
ATOM 658 O O . SER A 1 82 ? 11.196 -11.794 -10.308 1.00 76.44 82 SER A O 1
ATOM 660 N N . PRO A 1 83 ? 11.403 -13.987 -9.837 1.00 74.75 83 PRO A N 1
ATOM 661 C CA . PRO A 1 83 ? 12.628 -14.200 -10.617 1.00 74.75 83 PRO A CA 1
ATOM 662 C C . PRO A 1 83 ? 12.509 -13.828 -12.103 1.00 74.75 83 PRO A C 1
ATOM 664 O O . PRO A 1 83 ? 13.519 -13.635 -12.777 1.00 74.75 83 PRO A O 1
ATOM 667 N N . GLU A 1 84 ? 11.286 -13.757 -12.623 1.00 77.44 84 GLU A N 1
ATOM 668 C CA . GLU A 1 84 ? 10.962 -13.345 -13.984 1.00 77.44 84 GLU A CA 1
ATOM 669 C C . GLU A 1 84 ? 11.170 -11.847 -14.242 1.00 77.44 84 GLU A C 1
ATOM 671 O O . GLU A 1 84 ? 11.355 -11.449 -15.395 1.00 77.44 84 GLU A O 1
ATOM 676 N N . TYR A 1 85 ? 11.171 -11.009 -13.200 1.00 79.50 85 TYR A N 1
ATOM 677 C CA . TYR A 1 85 ? 11.402 -9.581 -13.360 1.00 79.50 85 TYR A CA 1
ATOM 678 C C . TYR A 1 85 ? 12.892 -9.262 -13.338 1.00 79.50 85 TYR A C 1
ATOM 680 O O . TYR A 1 85 ? 13.612 -9.499 -12.371 1.00 79.50 85 TYR A O 1
ATOM 688 N N . THR A 1 86 ? 13.361 -8.660 -14.426 1.00 80.31 86 THR A N 1
ATOM 689 C CA . THR A 1 86 ? 14.731 -8.152 -14.516 1.00 80.31 86 THR A CA 1
ATOM 690 C C . THR A 1 86 ? 14.801 -6.702 -14.046 1.00 80.31 86 THR A C 1
ATOM 692 O O . THR A 1 86 ? 13.800 -5.986 -14.029 1.00 80.31 86 THR A O 1
ATOM 695 N N . PHE A 1 87 ? 16.007 -6.215 -13.743 1.00 77.56 87 PHE A N 1
ATOM 696 C CA . PHE A 1 87 ? 16.224 -4.797 -13.430 1.00 77.56 87 PHE A CA 1
ATOM 697 C C . PHE A 1 87 ? 15.700 -3.856 -14.532 1.00 77.56 87 PHE A C 1
ATOM 699 O O . PHE A 1 87 ? 15.178 -2.785 -14.235 1.00 77.56 87 PHE A O 1
ATOM 706 N N . ALA A 1 88 ? 15.760 -4.274 -15.802 1.00 82.56 88 ALA A N 1
ATOM 707 C CA . ALA A 1 88 ? 15.225 -3.504 -16.927 1.00 82.56 88 ALA A CA 1
ATOM 708 C C . ALA A 1 88 ? 13.699 -3.289 -16.847 1.00 82.56 88 ALA A C 1
ATOM 710 O O . ALA A 1 88 ? 13.176 -2.367 -17.467 1.00 82.56 88 ALA A O 1
ATOM 711 N N . MET A 1 89 ? 12.989 -4.105 -16.063 1.00 85.94 89 MET A N 1
ATOM 712 C CA . MET A 1 89 ? 11.545 -4.008 -15.845 1.00 85.94 89 MET A CA 1
ATOM 713 C C . MET A 1 89 ? 11.179 -3.170 -14.614 1.00 85.94 89 MET A C 1
ATOM 715 O O . MET A 1 89 ? 9.996 -2.997 -14.341 1.00 85.94 89 MET A O 1
ATOM 719 N N . ALA A 1 90 ? 12.149 -2.612 -13.881 1.00 87.06 90 ALA A N 1
ATOM 720 C CA . ALA A 1 90 ? 11.882 -1.875 -12.645 1.00 87.06 90 ALA A CA 1
ATOM 721 C C . ALA A 1 90 ? 10.919 -0.692 -12.842 1.00 87.06 90 ALA A C 1
ATOM 723 O O . ALA A 1 90 ? 10.009 -0.506 -12.039 1.00 87.06 90 ALA A O 1
ATOM 724 N N . GLY A 1 91 ? 11.073 0.071 -13.932 1.00 88.62 91 GLY A N 1
ATOM 725 C CA . GLY A 1 91 ? 10.163 1.178 -14.249 1.00 88.62 91 GLY A CA 1
ATOM 726 C C . GLY A 1 91 ? 8.734 0.711 -14.538 1.00 88.62 91 GLY A C 1
ATOM 727 O O . GLY A 1 91 ? 7.779 1.350 -14.116 1.00 88.62 91 GLY A O 1
ATOM 728 N N . PHE A 1 92 ? 8.593 -0.440 -15.195 1.00 89.69 92 PHE A N 1
ATOM 729 C CA . PHE A 1 92 ? 7.296 -1.050 -15.472 1.00 89.69 92 PHE A CA 1
ATOM 730 C C . PHE A 1 92 ? 6.627 -1.580 -14.193 1.00 89.69 92 PHE A C 1
ATOM 732 O O . PHE A 1 92 ? 5.457 -1.304 -13.953 1.00 89.69 92 PHE A O 1
ATOM 739 N N . VAL A 1 93 ? 7.375 -2.269 -13.324 1.00 90.25 93 VAL A N 1
ATOM 740 C CA . VAL A 1 93 ? 6.852 -2.730 -12.026 1.00 90.25 93 VAL A CA 1
ATOM 741 C C . VAL A 1 93 ? 6.422 -1.545 -11.160 1.00 90.25 93 VAL A C 1
ATOM 743 O O . VAL A 1 93 ? 5.375 -1.602 -10.521 1.00 90.25 93 VAL A O 1
ATOM 746 N N . ALA A 1 94 ? 7.192 -0.454 -11.163 1.00 91.81 94 ALA A N 1
ATOM 747 C CA . ALA A 1 94 ? 6.819 0.765 -10.457 1.00 91.81 94 ALA A CA 1
ATOM 748 C C . ALA A 1 94 ? 5.508 1.378 -10.987 1.00 91.81 94 ALA A C 1
ATOM 750 O O . ALA A 1 94 ? 4.692 1.828 -10.182 1.00 91.81 94 ALA A O 1
ATOM 751 N N . ASP A 1 95 ? 5.277 1.366 -12.305 1.00 91.81 95 ASP A N 1
ATOM 752 C CA . ASP A 1 95 ? 4.025 1.840 -12.916 1.00 91.81 95 ASP A CA 1
ATOM 753 C C . ASP A 1 95 ? 2.816 0.992 -12.485 1.00 91.81 95 ASP A C 1
ATOM 755 O O . ASP A 1 95 ? 1.810 1.531 -12.021 1.00 91.81 95 ASP A O 1
ATOM 759 N N . GLU A 1 96 ? 2.940 -0.338 -12.522 1.00 90.81 96 GLU A N 1
ATOM 760 C CA . GLU A 1 96 ? 1.880 -1.247 -12.064 1.00 90.81 96 GLU A CA 1
ATOM 761 C C . GLU A 1 96 ? 1.565 -1.054 -10.574 1.00 90.81 96 GLU A C 1
ATOM 763 O O . GLU A 1 96 ? 0.400 -0.965 -10.179 1.00 90.81 96 GLU A O 1
ATOM 768 N N . VAL A 1 97 ? 2.596 -0.902 -9.737 1.00 92.81 97 VAL A N 1
ATOM 769 C CA . VAL A 1 97 ? 2.429 -0.577 -8.313 1.00 92.81 97 VAL A CA 1
ATOM 770 C C . VAL A 1 97 ? 1.718 0.766 -8.131 1.00 92.81 97 VAL A C 1
ATOM 772 O O . VAL A 1 97 ? 0.847 0.885 -7.267 1.00 92.81 97 VAL A O 1
ATOM 775 N N . CYS A 1 98 ? 2.036 1.780 -8.943 1.00 93.88 98 CYS A N 1
ATOM 776 C CA . CYS A 1 98 ? 1.362 3.077 -8.874 1.00 93.88 98 CYS A CA 1
ATOM 777 C C . CYS A 1 98 ? -0.139 2.961 -9.158 1.00 93.88 98 CYS A C 1
ATOM 779 O O . CYS A 1 98 ? -0.932 3.572 -8.439 1.00 93.88 98 CYS A O 1
ATOM 781 N N . LYS A 1 99 ? -0.541 2.163 -10.156 1.00 92.25 99 LYS A N 1
ATOM 782 C CA . LYS A 1 99 ? -1.959 1.926 -10.485 1.00 92.25 99 LYS A CA 1
ATOM 783 C C . LYS A 1 99 ? -2.699 1.266 -9.327 1.00 92.25 99 LYS A C 1
ATOM 785 O O . LYS A 1 99 ? -3.757 1.741 -8.920 1.00 92.25 99 LYS A O 1
ATOM 790 N N . VAL A 1 100 ? -2.104 0.231 -8.737 1.00 91.81 100 VAL A N 1
ATOM 791 C CA . VAL A 1 100 ? -2.658 -0.470 -7.568 1.00 91.81 100 VAL A CA 1
ATOM 792 C C . VAL A 1 100 ? -2.796 0.488 -6.377 1.00 91.81 100 VAL A C 1
ATOM 794 O O . VAL A 1 100 ? -3.864 0.599 -5.776 1.00 91.81 100 VAL A O 1
ATOM 797 N N . HIS A 1 101 ? -1.742 1.246 -6.062 1.00 94.75 101 HIS A N 1
ATOM 798 C CA . HIS A 1 101 ? -1.764 2.203 -4.954 1.00 94.75 101 HIS A CA 1
ATOM 799 C C . HIS A 1 101 ? -2.770 3.333 -5.174 1.00 94.75 101 HIS A C 1
ATOM 801 O O . HIS A 1 101 ? -3.363 3.806 -4.206 1.00 94.75 101 HIS A O 1
ATOM 807 N N . LYS A 1 102 ? -2.975 3.784 -6.416 1.00 94.62 102 LYS A N 1
ATOM 808 C CA . LYS A 1 102 ? -3.991 4.793 -6.733 1.00 94.62 102 LYS A CA 1
ATOM 809 C C . LYS A 1 102 ? -5.370 4.336 -6.256 1.00 94.62 102 LYS A C 1
ATOM 811 O O . LYS A 1 102 ? -6.021 5.087 -5.534 1.00 94.62 102 LYS A O 1
ATOM 816 N N . VAL A 1 103 ? -5.753 3.096 -6.569 1.00 93.56 103 VAL A N 1
ATOM 817 C CA . VAL A 1 103 ? -7.036 2.520 -6.136 1.00 93.56 103 VAL A CA 1
ATOM 818 C C . VAL A 1 103 ? -7.126 2.461 -4.615 1.00 93.56 103 VAL A C 1
ATOM 820 O O . VAL A 1 103 ? -8.115 2.927 -4.054 1.00 93.56 103 VAL A O 1
ATOM 823 N N . PHE A 1 104 ? -6.075 2.000 -3.930 1.00 94.94 104 PHE A N 1
ATOM 824 C CA . PHE A 1 104 ? -6.032 2.037 -2.465 1.00 94.94 104 PHE A CA 1
ATOM 825 C C . PHE A 1 104 ? -6.313 3.442 -1.919 1.00 94.94 104 PHE A C 1
ATOM 827 O O . PHE A 1 104 ? -7.184 3.617 -1.072 1.00 94.94 104 PHE A O 1
ATOM 834 N N . TRP A 1 105 ? -5.611 4.464 -2.410 1.00 95.56 105 TRP A N 1
ATOM 835 C CA . TRP A 1 105 ? -5.766 5.828 -1.899 1.00 95.56 105 TRP A CA 1
ATOM 836 C C . TRP A 1 105 ? -7.135 6.442 -2.192 1.00 95.56 105 TRP A C 1
ATOM 838 O O . TRP A 1 105 ? -7.600 7.260 -1.401 1.00 95.56 105 TRP A O 1
ATOM 848 N N . GLU A 1 106 ? -7.763 6.074 -3.306 1.00 95.38 106 GLU A N 1
ATOM 849 C CA . GLU A 1 106 ? -9.111 6.523 -3.669 1.00 95.38 106 GLU A CA 1
ATOM 850 C C . GLU A 1 106 ? -10.198 5.841 -2.832 1.00 95.38 106 GLU A C 1
ATOM 852 O O . GLU A 1 106 ? -11.235 6.446 -2.562 1.00 95.38 106 GLU A O 1
ATOM 857 N N . LYS A 1 107 ? -9.962 4.592 -2.415 1.00 93.94 107 LYS A N 1
ATOM 858 C CA . LYS A 1 107 ? -10.959 3.745 -1.748 1.00 93.94 107 LYS A CA 1
ATOM 859 C C . LYS A 1 107 ? -10.790 3.635 -0.236 1.00 93.94 107 LYS A C 1
ATOM 861 O O . LYS A 1 107 ? -11.750 3.274 0.444 1.00 93.94 107 LYS A O 1
ATOM 866 N N . LYS A 1 108 ? -9.606 3.952 0.299 1.00 94.12 108 LYS A N 1
ATOM 867 C CA . LYS A 1 108 ? -9.279 3.910 1.731 1.00 94.12 108 LYS A CA 1
ATOM 868 C C . LYS A 1 108 ? -10.247 4.764 2.549 1.00 94.12 108 LYS A C 1
ATOM 870 O O . LYS A 1 108 ? -10.389 5.968 2.333 1.00 94.12 108 LYS A O 1
ATOM 875 N N . LYS A 1 109 ? -10.824 4.152 3.578 1.00 90.81 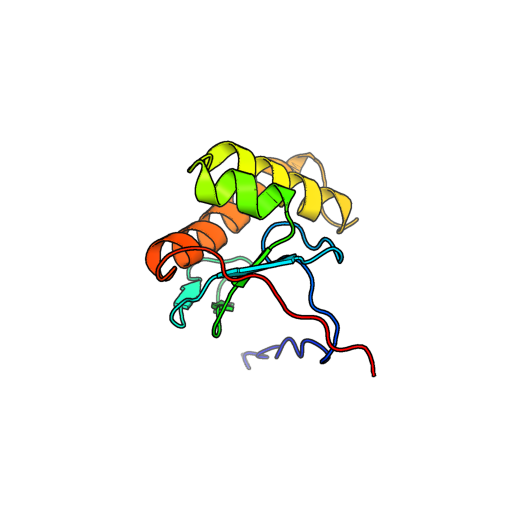109 LYS A N 1
ATOM 876 C CA . LYS A 1 109 ? -11.729 4.761 4.550 1.00 90.81 109 LYS A CA 1
ATOM 877 C C . LYS A 1 109 ? -11.060 4.854 5.913 1.00 90.81 109 LYS A C 1
ATOM 879 O O . LYS A 1 109 ? -10.793 3.854 6.569 1.00 90.81 109 LYS A O 1
ATOM 884 N N . GLY A 1 110 ? -10.842 6.082 6.372 1.00 88.25 110 GLY A N 1
ATOM 885 C CA . GLY A 1 110 ? -10.357 6.336 7.729 1.00 88.25 110 GLY A CA 1
ATOM 886 C C . GLY A 1 110 ? -8.933 5.834 7.986 1.00 88.25 110 GLY A C 1
ATOM 887 O O . GLY A 1 110 ? -8.121 5.721 7.066 1.00 88.25 110 GLY A O 1
ATOM 888 N N . SER A 1 111 ? -8.613 5.611 9.258 1.00 90.56 111 SER A N 1
ATOM 889 C CA . SER A 1 111 ? -7.285 5.205 9.741 1.00 90.56 111 SER A CA 1
ATOM 890 C C . SER A 1 111 ? -7.153 3.688 9.882 1.00 90.56 111 SER A C 1
ATOM 892 O O . SER A 1 111 ? -8.147 2.965 9.873 1.00 90.56 111 SER A O 1
ATOM 894 N N . ARG A 1 112 ? -5.910 3.218 10.039 1.00 93.38 112 ARG A N 1
ATOM 895 C CA . ARG A 1 112 ? -5.599 1.807 10.296 1.00 93.38 112 ARG A CA 1
ATOM 896 C C . ARG A 1 112 ? -6.307 1.246 11.531 1.00 93.38 112 ARG A C 1
ATOM 898 O O . ARG A 1 112 ? -6.376 1.906 12.568 1.00 93.38 112 ARG A O 1
ATOM 905 N N . ILE A 1 113 ? -6.735 -0.008 11.439 1.00 93.25 113 ILE A N 1
ATOM 906 C CA . ILE A 1 113 ? -7.262 -0.829 12.532 1.00 93.25 113 ILE A CA 1
ATOM 907 C C . ILE A 1 113 ? -6.240 -1.929 12.830 1.00 93.25 113 ILE A C 1
ATOM 909 O O . ILE A 1 113 ? -5.671 -2.514 11.909 1.00 93.25 113 ILE A O 1
ATOM 913 N N . LYS A 1 114 ? -5.965 -2.200 14.111 1.00 91.25 114 LYS A N 1
ATOM 914 C CA . LYS A 1 114 ? -5.034 -3.269 14.496 1.00 91.25 114 LYS A CA 1
ATOM 915 C C . LYS A 1 114 ? -5.707 -4.631 14.332 1.00 91.25 114 LYS A C 1
ATOM 917 O O . LYS A 1 114 ? -6.813 -4.822 14.830 1.00 91.25 114 LYS A O 1
ATOM 922 N N . ILE A 1 115 ? -5.033 -5.573 13.675 1.00 86.44 115 ILE A N 1
ATOM 923 C CA . ILE A 1 115 ? -5.548 -6.936 13.502 1.00 86.44 115 ILE A CA 1
ATOM 924 C C . ILE A 1 115 ? -5.394 -7.698 14.821 1.00 86.44 115 ILE A C 1
ATOM 926 O O . ILE A 1 115 ? -4.285 -7.895 15.325 1.00 86.44 115 ILE A O 1
ATOM 930 N N . GLU A 1 116 ? -6.510 -8.159 15.382 1.00 79.38 116 GLU A N 1
ATOM 931 C CA . GLU A 1 116 ? -6.506 -9.027 16.556 1.00 79.38 116 GLU A CA 1
ATOM 932 C C . GLU A 1 116 ? -6.309 -10.487 16.138 1.00 79.38 116 GLU A C 1
ATOM 934 O O . GLU A 1 116 ? -7.226 -11.154 15.660 1.00 79.38 116 GLU A O 1
ATOM 939 N N . ARG A 1 117 ? -5.109 -11.032 16.359 1.00 65.69 117 ARG A N 1
ATOM 940 C CA . ARG A 1 117 ? -4.873 -12.467 16.161 1.00 65.69 117 ARG A CA 1
ATOM 941 C C . ARG A 1 117 ? -5.392 -13.242 17.372 1.00 65.69 117 ARG A C 1
ATOM 943 O O . ARG A 1 117 ? -4.761 -13.243 18.430 1.00 65.69 117 ARG A O 1
ATOM 950 N N . ARG A 1 118 ? -6.518 -13.944 17.227 1.00 53.44 118 ARG A N 1
ATOM 951 C CA . ARG A 1 118 ? -6.907 -14.973 18.203 1.00 53.44 118 ARG A CA 1
ATOM 952 C C . ARG A 1 118 ? -6.027 -16.201 17.987 1.00 53.44 118 ARG A C 1
ATOM 954 O O . ARG A 1 118 ? -5.999 -16.754 16.893 1.00 53.44 118 ARG A O 1
ATOM 961 N N . LYS A 1 119 ? -5.303 -16.622 19.027 1.00 46.62 119 LYS A N 1
ATOM 962 C CA . LYS A 1 119 ? -4.680 -17.951 19.043 1.00 46.62 119 LYS A CA 1
ATOM 963 C C . LYS A 1 119 ? -5.804 -18.988 19.018 1.00 46.62 119 LYS A C 1
ATOM 965 O O . LYS A 1 119 ? -6.648 -18.963 19.913 1.00 46.62 119 LYS A O 1
ATOM 970 N N . ILE A 1 120 ? -5.820 -19.826 17.985 1.00 49.12 120 ILE A N 1
ATOM 971 C CA . ILE A 1 120 ? -6.573 -21.086 17.973 1.00 49.12 120 ILE A CA 1
ATOM 972 C C . ILE A 1 120 ? -5.760 -22.111 18.759 1.00 49.12 120 ILE A C 1
ATOM 974 O O . ILE A 1 120 ? -4.520 -22.125 18.570 1.00 49.12 120 ILE A O 1
#

Solvent-accessible surface area (backbone atoms only — not comparable to full-atom values): 7184 Å² total; per-residue (Å²): 134,85,84,81,81,80,82,82,81,77,66,91,89,67,68,42,10,74,62,50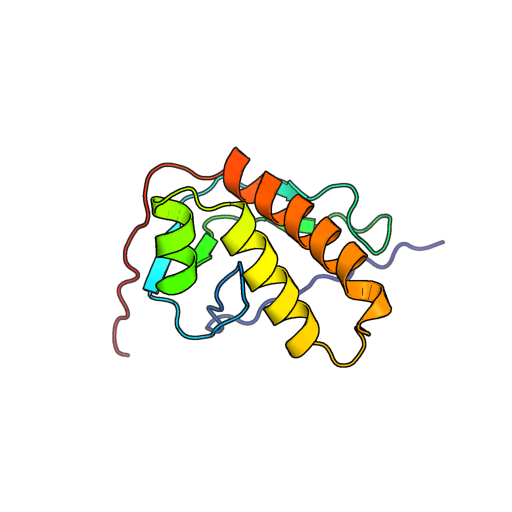,64,43,70,64,54,44,31,35,32,44,30,51,67,38,74,36,71,94,34,86,63,81,89,46,82,43,74,47,74,49,61,46,37,22,23,62,74,56,41,52,28,56,78,69,66,37,61,66,62,46,44,52,52,20,28,55,35,54,46,73,74,32,90,87,50,51,82,90,41,49,68,57,47,37,51,53,44,48,50,52,49,49,42,48,69,75,30,54,46,87,68,77,41,77,62,82,82,78,85,128

Secondary structure (DSSP, 8-state):
---------PPTT----TTT--S-EEEEE-B--EEE-SPSSTT--EEE-S-EEEEHHHHHHHHTT-HHHHHHHHHHHHHHH-TT--GGGHHHHHHHHHHHHHHHHHHB-SS-EE------